Protein AF-A0A268TI22-F1 (afdb_monomer_lite)

Structure (mmCIF, N/CA/C/O backbone):
data_AF-A0A268TI22-F1
#
_entry.id   AF-A0A268TI22-F1
#
loop_
_atom_site.group_PDB
_atom_site.id
_atom_site.type_symbol
_atom_site.label_atom_id
_atom_site.label_alt_id
_atom_site.label_comp_id
_atom_site.label_asym_id
_atom_site.label_entity_id
_atom_site.label_seq_id
_atom_site.pdbx_PDB_ins_code
_atom_site.Cartn_x
_atom_site.Cartn_y
_atom_site.Cartn_z
_atom_site.occupancy
_atom_site.B_iso_or_equiv
_atom_site.auth_seq_id
_atom_site.auth_comp_id
_atom_site.auth_asym_id
_atom_site.auth_atom_id
_atom_site.pdbx_PDB_model_num
ATOM 1 N N . MET A 1 1 ? -5.051 0.753 20.844 1.00 66.12 1 MET A N 1
ATOM 2 C CA . MET A 1 1 ? -5.272 1.965 20.014 1.00 66.12 1 MET A CA 1
ATOM 3 C C . MET A 1 1 ? -6.717 1.924 19.545 1.00 66.12 1 MET A C 1
ATOM 5 O O . MET A 1 1 ? -7.169 0.831 19.248 1.00 66.12 1 MET A O 1
ATOM 9 N N . VAL A 1 2 ? -7.452 3.038 19.545 1.00 73.12 2 VAL A N 1
ATOM 10 C CA . VAL A 1 2 ? -8.869 3.042 19.132 1.00 73.12 2 VAL A CA 1
ATOM 11 C C . VAL A 1 2 ? -8.964 3.551 17.696 1.00 73.12 2 VAL A C 1
ATOM 13 O O . VAL A 1 2 ? -8.416 4.612 17.398 1.00 73.12 2 VAL A O 1
ATOM 16 N N . ILE A 1 3 ? -9.620 2.791 16.816 1.00 82.94 3 ILE A N 1
ATOM 17 C CA . ILE A 1 3 ? -9.910 3.206 15.439 1.00 82.94 3 ILE A CA 1
ATOM 18 C C . ILE A 1 3 ? -11.178 4.071 15.477 1.00 82.94 3 ILE A C 1
ATOM 20 O O . ILE A 1 3 ? -12.266 3.566 15.739 1.00 82.94 3 ILE A O 1
ATOM 24 N N . ASP A 1 4 ? -11.037 5.373 15.230 1.00 86.44 4 ASP A N 1
ATOM 25 C CA . ASP A 1 4 ? -12.164 6.297 15.062 1.00 86.44 4 ASP A CA 1
ATOM 26 C C . ASP A 1 4 ? -12.509 6.519 13.574 1.00 86.44 4 ASP A C 1
ATOM 28 O O . ASP A 1 4 ? -11.754 6.147 12.669 1.00 86.44 4 ASP A O 1
ATOM 32 N N . ASP A 1 5 ? -13.654 7.151 13.302 1.00 86.94 5 ASP A N 1
ATOM 33 C CA . ASP A 1 5 ? -14.099 7.493 11.940 1.00 86.94 5 ASP A CA 1
ATOM 34 C C . ASP A 1 5 ? -13.092 8.336 11.161 1.00 86.94 5 ASP A C 1
ATOM 36 O O . ASP A 1 5 ? -12.937 8.195 9.945 1.00 86.94 5 ASP A O 1
ATOM 40 N N . LYS A 1 6 ? -12.380 9.219 11.864 1.00 89.94 6 LYS A N 1
ATOM 41 C CA . LYS A 1 6 ? -11.375 10.095 11.266 1.00 89.94 6 LYS A CA 1
ATOM 42 C C . LYS A 1 6 ? -10.163 9.296 10.788 1.00 89.94 6 LYS A C 1
ATOM 44 O O . LYS A 1 6 ? -9.628 9.562 9.713 1.00 89.94 6 LYS A O 1
ATOM 49 N N . THR A 1 7 ? -9.742 8.314 11.575 1.00 89.38 7 THR A N 1
ATOM 50 C CA . THR A 1 7 ? -8.647 7.395 11.269 1.00 89.38 7 THR A CA 1
ATOM 51 C C . THR A 1 7 ? -9.045 6.471 10.132 1.00 89.38 7 THR A C 1
ATOM 53 O O . THR A 1 7 ? -8.259 6.309 9.202 1.00 89.38 7 THR A O 1
ATOM 56 N N . LEU A 1 8 ? -10.276 5.952 10.137 1.00 89.19 8 LEU A N 1
ATOM 57 C CA . LEU A 1 8 ? -10.792 5.144 9.034 1.00 89.19 8 LEU A CA 1
ATOM 58 C C . LEU A 1 8 ? -10.829 5.939 7.721 1.00 89.19 8 LEU A C 1
ATOM 60 O O . LEU A 1 8 ? -10.261 5.498 6.729 1.00 89.19 8 LEU A O 1
ATOM 64 N N . SER A 1 9 ? -11.372 7.158 7.739 1.00 88.75 9 SER A N 1
ATOM 65 C CA . SER A 1 9 ? -11.412 8.038 6.558 1.00 88.75 9 SER A CA 1
ATOM 66 C C . SER A 1 9 ? -10.009 8.364 6.028 1.00 88.75 9 SER A C 1
ATOM 68 O O . SER A 1 9 ? -9.775 8.445 4.823 1.00 88.75 9 SER A O 1
ATOM 70 N N . LYS A 1 10 ? -9.034 8.530 6.930 1.00 90.69 10 LYS A N 1
ATOM 71 C CA . LYS A 1 10 ? -7.631 8.725 6.548 1.00 90.69 10 LYS A CA 1
ATOM 72 C C . LYS A 1 10 ? -7.046 7.473 5.888 1.00 90.69 10 LYS A C 1
ATOM 74 O O . LYS A 1 10 ? -6.305 7.599 4.916 1.00 90.69 10 LYS A O 1
ATOM 79 N N . LEU A 1 11 ? -7.362 6.284 6.399 1.00 90.06 11 LEU A N 1
ATOM 80 C CA . LEU A 1 11 ? -6.917 5.013 5.823 1.00 90.06 11 LEU A CA 1
ATOM 81 C C . LEU A 1 11 ? -7.543 4.759 4.447 1.00 90.06 11 LEU A C 1
ATOM 83 O O . LEU A 1 11 ? -6.827 4.344 3.539 1.00 90.06 11 LEU A O 1
ATOM 87 N N . GLU A 1 12 ? -8.826 5.074 4.258 1.00 91.50 12 GLU A N 1
ATOM 88 C CA . GLU A 1 12 ? -9.497 5.026 2.949 1.00 91.50 12 GLU A CA 1
ATOM 89 C C . GLU A 1 12 ? -8.753 5.882 1.917 1.00 91.50 12 GLU A C 1
ATOM 91 O O . GLU A 1 12 ? -8.427 5.418 0.824 1.00 91.50 12 GLU A O 1
ATOM 96 N N . SER A 1 13 ? -8.393 7.113 2.294 1.00 91.12 13 SER A N 1
ATOM 97 C CA . SER A 1 13 ? -7.656 8.019 1.409 1.00 91.12 13 SER A CA 1
ATOM 98 C C . SER A 1 13 ? -6.234 7.543 1.106 1.00 91.12 13 SER A C 1
ATOM 100 O O . SER A 1 13 ? -5.782 7.699 -0.024 1.00 91.12 13 SER A O 1
ATOM 102 N N . LEU A 1 14 ? -5.514 6.987 2.085 1.00 94.56 14 LEU A N 1
ATOM 103 C CA . LEU A 1 14 ? -4.139 6.512 1.885 1.00 94.56 14 LEU A CA 1
ATOM 104 C C . LEU A 1 14 ? -4.077 5.224 1.059 1.00 94.56 14 LEU A C 1
ATOM 106 O O . LEU A 1 14 ? -3.125 5.021 0.311 1.00 94.56 14 LEU A O 1
ATOM 110 N N . SER A 1 15 ? -5.079 4.360 1.205 1.00 93.94 15 SER A N 1
ATOM 111 C CA . SER A 1 15 ? -5.174 3.095 0.471 1.00 93.94 15 SER A CA 1
ATOM 112 C C . SER A 1 15 ? -5.853 3.232 -0.892 1.00 93.94 15 SER A C 1
ATOM 114 O O . SER A 1 15 ? -5.788 2.297 -1.685 1.00 93.94 15 SER A O 1
ATOM 116 N N . MET A 1 16 ? -6.483 4.379 -1.178 1.00 92.81 16 MET A N 1
ATOM 117 C CA . MET A 1 16 ? -7.347 4.586 -2.347 1.00 92.81 16 MET A CA 1
ATOM 118 C C . MET A 1 16 ? -8.510 3.576 -2.418 1.00 92.81 16 MET A C 1
ATOM 120 O O . MET A 1 16 ? -8.986 3.238 -3.502 1.00 92.81 16 MET A O 1
ATOM 124 N N . ILE A 1 17 ? -8.984 3.098 -1.262 1.00 91.50 17 ILE A N 1
ATOM 125 C CA . ILE A 1 17 ? -10.108 2.163 -1.145 1.00 91.50 17 ILE A CA 1
ATOM 126 C C . ILE A 1 17 ? -11.284 2.900 -0.516 1.00 91.50 17 ILE A C 1
ATOM 128 O O . ILE A 1 17 ? -11.212 3.355 0.623 1.00 91.50 17 ILE A O 1
ATOM 132 N N . LYS A 1 18 ? -12.392 2.990 -1.253 1.00 89.38 18 LYS A N 1
ATOM 133 C CA . LYS A 1 18 ? -13.645 3.548 -0.742 1.00 89.38 18 LYS A CA 1
ATOM 134 C C . LYS A 1 18 ? -14.457 2.447 -0.065 1.00 89.38 18 LYS A C 1
ATOM 136 O O . LYS A 1 18 ? -14.818 1.474 -0.725 1.00 89.38 18 LYS A O 1
ATOM 141 N N . LEU A 1 19 ? -14.770 2.614 1.218 1.00 87.88 19 LEU A N 1
ATOM 142 C CA . LEU A 1 19 ? -15.675 1.715 1.932 1.00 87.88 19 LEU A CA 1
ATOM 143 C C . LEU A 1 19 ? -17.118 2.210 1.811 1.00 87.88 19 LEU A C 1
ATOM 145 O O . LEU A 1 19 ? -17.390 3.413 1.804 1.00 87.88 19 LEU A O 1
ATOM 149 N N . GLU A 1 20 ? -18.044 1.264 1.712 1.00 90.56 20 GLU A N 1
ATOM 150 C CA . GLU A 1 20 ? -19.477 1.538 1.791 1.00 90.56 20 GLU A CA 1
ATOM 151 C C . GLU A 1 20 ? -19.862 1.834 3.248 1.00 90.56 20 GLU A C 1
ATOM 153 O O . GLU A 1 20 ? -19.324 1.223 4.175 1.00 90.56 20 GLU A O 1
ATOM 158 N N . ASP A 1 21 ? -20.769 2.792 3.462 1.00 86.62 21 ASP A N 1
ATOM 159 C CA . ASP A 1 21 ? -21.094 3.295 4.805 1.00 86.62 21 ASP A CA 1
ATOM 160 C C . ASP A 1 21 ? -21.688 2.217 5.728 1.00 86.62 21 ASP A C 1
ATOM 162 O O . ASP A 1 21 ? -21.480 2.254 6.938 1.00 86.62 21 ASP A O 1
ATOM 166 N N . ASP A 1 22 ? -22.370 1.223 5.159 1.00 89.06 22 ASP A N 1
ATOM 167 C CA . ASP A 1 22 ? -22.945 0.075 5.865 1.00 89.06 22 ASP A CA 1
ATOM 168 C C . ASP A 1 22 ? -21.888 -0.914 6.387 1.00 89.06 22 ASP A C 1
ATOM 170 O O . ASP A 1 22 ? -22.137 -1.635 7.354 1.00 89.06 22 ASP A O 1
ATOM 174 N N . LYS A 1 23 ? -20.693 -0.930 5.787 1.00 87.75 23 LYS A N 1
ATOM 175 C CA . LYS A 1 23 ? -19.586 -1.831 6.148 1.00 87.75 23 LYS A CA 1
ATOM 176 C C . LYS A 1 23 ? -18.552 -1.193 7.066 1.00 87.75 23 LYS A C 1
ATOM 178 O O . LYS A 1 23 ? -17.731 -1.912 7.634 1.00 87.75 23 LYS A O 1
ATOM 183 N N . LYS A 1 24 ? -18.581 0.131 7.239 1.00 87.25 24 LYS A N 1
ATOM 184 C CA . LYS A 1 24 ? -17.582 0.863 8.035 1.00 87.25 24 LYS A CA 1
ATOM 185 C C . LYS A 1 24 ? -17.509 0.378 9.477 1.00 87.25 24 LYS A C 1
ATOM 187 O O . LYS A 1 24 ? -16.412 0.152 9.974 1.00 87.25 24 LYS A O 1
ATOM 192 N N . GLU A 1 25 ? -18.650 0.176 10.134 1.00 88.50 25 GLU A N 1
ATOM 193 C CA . GLU A 1 25 ? -18.676 -0.276 11.533 1.00 88.50 25 GLU A CA 1
ATOM 194 C C . GLU A 1 25 ? -18.089 -1.680 11.706 1.00 88.50 25 GLU A C 1
ATOM 196 O O . GLU A 1 25 ? -17.241 -1.887 12.573 1.00 88.50 25 GLU A O 1
ATOM 201 N N . ALA A 1 26 ? -18.459 -2.623 10.833 1.00 90.19 26 ALA A N 1
ATOM 202 C CA . ALA A 1 26 ? -17.886 -3.968 10.847 1.00 90.19 26 ALA A CA 1
ATOM 203 C C . ALA A 1 26 ? -16.364 -3.925 10.620 1.00 90.19 26 ALA A C 1
ATOM 205 O O . ALA A 1 26 ? -15.597 -4.517 11.372 1.00 90.19 26 ALA A O 1
ATOM 206 N N . PHE A 1 27 ? -15.911 -3.125 9.653 1.00 90.12 27 PHE A N 1
ATOM 207 C CA . PHE A 1 27 ? -14.492 -3.014 9.328 1.00 90.12 27 PHE A CA 1
ATOM 208 C C . PHE A 1 27 ? -13.659 -2.382 10.455 1.00 90.12 27 PHE A C 1
ATOM 210 O O . PHE A 1 27 ? -12.513 -2.775 10.676 1.00 90.12 27 PHE A O 1
ATOM 217 N N . LYS A 1 28 ? -14.219 -1.423 11.210 1.00 89.88 28 LYS A N 1
ATOM 218 C CA . LYS A 1 28 ? -13.567 -0.877 12.417 1.00 89.88 28 LYS A CA 1
AT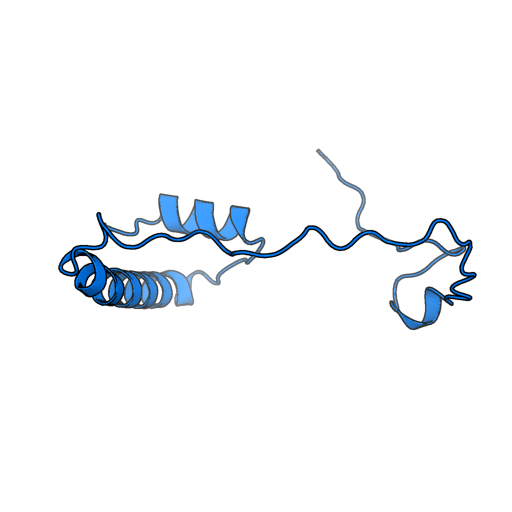OM 219 C C . LYS A 1 28 ? -13.372 -1.944 13.484 1.00 89.88 28 LYS A C 1
ATOM 221 O O . LYS A 1 28 ? -12.333 -1.947 14.149 1.00 89.88 28 LYS A O 1
ATOM 226 N N . GLN A 1 29 ? -14.370 -2.807 13.669 1.00 90.25 29 GLN A N 1
ATOM 227 C CA . GLN A 1 29 ? -14.307 -3.891 14.638 1.00 90.25 29 GLN A CA 1
ATOM 228 C C . GLN A 1 29 ? -13.223 -4.897 14.243 1.00 90.25 29 GLN A C 1
ATOM 230 O O . GLN A 1 29 ? -12.337 -5.162 15.054 1.00 90.25 29 GLN A O 1
ATOM 235 N N . ASP A 1 30 ? -13.221 -5.340 12.986 1.00 90.75 30 ASP A N 1
ATOM 236 C CA . ASP A 1 30 ? -12.227 -6.281 12.458 1.00 90.75 30 ASP A CA 1
ATOM 237 C C . ASP A 1 30 ? -10.798 -5.724 12.576 1.00 90.75 30 ASP A C 1
ATOM 239 O O . ASP A 1 30 ? -9.888 -6.395 13.064 1.00 90.75 30 ASP A O 1
ATOM 243 N N . LEU A 1 31 ? -10.586 -4.456 12.197 1.00 89.75 31 LEU A N 1
ATOM 244 C CA . LEU A 1 31 ? -9.286 -3.789 12.343 1.00 89.75 31 LEU A CA 1
ATOM 245 C C . LEU A 1 31 ? -8.838 -3.705 13.802 1.00 89.75 31 LEU A C 1
ATOM 247 O O . LEU A 1 31 ? -7.655 -3.870 14.102 1.00 89.75 31 LEU A O 1
ATOM 251 N N . SER A 1 32 ? -9.774 -3.426 14.707 1.00 91.00 32 SER A N 1
ATOM 252 C CA . SER A 1 32 ? -9.477 -3.334 16.135 1.00 91.00 32 SER A CA 1
ATOM 253 C C . SER A 1 32 ? -9.085 -4.698 16.704 1.00 91.00 32 SER A C 1
ATOM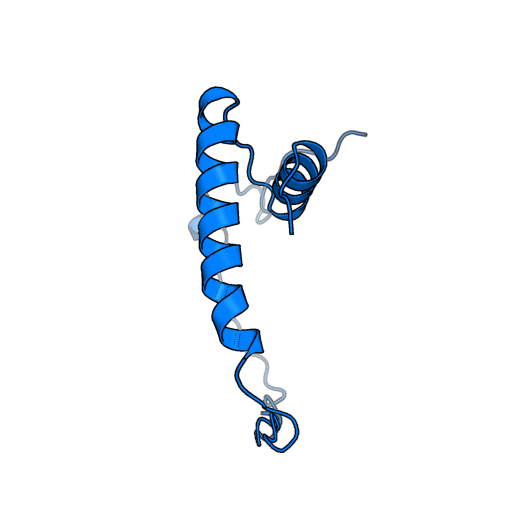 255 O O . SER A 1 32 ? -8.128 -4.771 17.470 1.00 91.00 32 SER A O 1
ATOM 257 N N . GLU A 1 33 ? -9.748 -5.777 16.277 1.00 91.56 33 GLU A N 1
ATOM 258 C CA . GLU A 1 33 ? -9.400 -7.151 16.654 1.00 91.56 33 GLU A CA 1
ATOM 259 C C . GLU A 1 33 ? -8.001 -7.542 16.159 1.00 91.56 33 GLU A C 1
ATOM 261 O O . GLU A 1 33 ? -7.186 -8.034 16.942 1.00 91.56 33 GLU A O 1
ATOM 266 N N . VAL A 1 34 ? -7.675 -7.249 14.895 1.00 91.31 34 VAL A N 1
ATOM 267 C CA . VAL A 1 34 ? -6.340 -7.516 14.329 1.00 91.31 34 VAL A CA 1
ATOM 268 C C . VAL A 1 34 ? -5.252 -6.762 15.096 1.00 91.31 34 VAL A C 1
ATOM 270 O O . VAL A 1 34 ? -4.218 -7.341 15.433 1.00 91.31 34 VAL A O 1
ATOM 273 N N . LEU A 1 35 ? -5.476 -5.486 15.420 1.00 89.94 35 LEU A N 1
ATOM 274 C CA . LEU A 1 35 ? -4.518 -4.699 16.200 1.00 89.94 35 LEU A CA 1
ATOM 275 C C . LEU A 1 35 ? -4.356 -5.234 17.627 1.00 89.94 35 LEU A C 1
ATOM 277 O O . LEU A 1 35 ? -3.233 -5.300 18.122 1.00 89.94 35 LEU A O 1
ATOM 281 N N . SER A 1 36 ? -5.446 -5.657 18.270 1.00 90.12 36 SER A N 1
ATOM 282 C CA . SER A 1 36 ? -5.381 -6.317 19.577 1.00 90.12 36 SER A CA 1
ATOM 283 C C . SER A 1 36 ? -4.623 -7.642 19.516 1.00 90.12 36 SER A C 1
ATOM 285 O O . SER A 1 36 ? -3.859 -7.948 20.425 1.00 90.12 36 SER A O 1
ATOM 287 N N . PHE A 1 37 ? -4.758 -8.408 18.433 1.00 89.94 37 PHE A N 1
ATOM 288 C CA . PHE A 1 37 ? -3.964 -9.619 18.241 1.00 89.94 37 PHE A CA 1
ATOM 289 C C . PHE A 1 37 ? -2.466 -9.312 18.081 1.00 89.94 37 PHE A C 1
ATOM 291 O O . PHE A 1 37 ? -1.626 -10.028 18.629 1.00 89.94 37 PHE A O 1
ATOM 298 N N . MET A 1 38 ? -2.119 -8.226 17.382 1.00 89.81 38 MET A N 1
ATOM 299 C CA . MET A 1 38 ? -0.731 -7.772 17.237 1.00 89.81 38 MET A CA 1
ATOM 300 C C . MET A 1 38 ? -0.119 -7.266 18.548 1.00 89.81 38 MET A C 1
ATOM 302 O O . MET A 1 38 ? 1.099 -7.341 18.706 1.00 89.81 38 MET A O 1
ATOM 306 N N . ASP A 1 39 ? -0.926 -6.772 19.492 1.00 88.81 39 ASP A N 1
ATOM 307 C CA . ASP A 1 39 ? -0.429 -6.303 20.790 1.00 88.81 39 ASP A CA 1
ATOM 308 C C . ASP A 1 39 ? 0.280 -7.420 21.578 1.00 88.81 39 ASP A C 1
ATOM 310 O O . ASP A 1 39 ? 1.232 -7.128 22.300 1.00 88.81 39 ASP A O 1
ATOM 314 N N . ASN A 1 40 ? -0.073 -8.690 21.347 1.00 88.19 40 ASN A N 1
ATOM 315 C CA . ASN A 1 40 ? 0.616 -9.847 21.933 1.00 88.19 40 ASN A CA 1
ATOM 316 C C . ASN A 1 40 ? 2.111 -9.902 21.562 1.00 88.19 40 ASN A C 1
ATOM 318 O O . ASN A 1 40 ? 2.930 -10.392 22.333 1.00 88.19 40 ASN A O 1
ATOM 322 N N . LEU A 1 41 ? 2.497 -9.374 20.393 1.00 87.06 41 LEU A N 1
ATOM 323 C CA . LEU A 1 41 ? 3.897 -9.357 19.952 1.00 87.06 41 LEU A CA 1
ATOM 324 C C . LEU A 1 41 ? 4.761 -8.387 20.770 1.00 87.06 41 LEU A C 1
ATOM 326 O O . LEU A 1 41 ? 5.981 -8.522 20.775 1.00 87.06 41 LEU A O 1
ATOM 330 N N . LYS A 1 42 ? 4.153 -7.421 21.474 1.00 86.31 42 LYS A N 1
ATOM 331 C CA . LYS A 1 42 ? 4.878 -6.447 22.309 1.00 86.31 42 LYS A CA 1
ATOM 332 C C . LYS A 1 42 ? 5.469 -7.064 23.574 1.00 86.31 42 LYS A C 1
ATOM 334 O O . LYS A 1 42 ? 6.354 -6.460 24.172 1.00 86.31 42 LYS A O 1
ATOM 339 N N . GLU A 1 43 ? 4.977 -8.229 23.993 1.00 87.88 43 GLU A N 1
ATOM 340 C CA . GLU A 1 43 ? 5.486 -8.951 25.166 1.00 87.88 43 GLU A CA 1
ATOM 341 C C . GLU A 1 43 ? 6.827 -9.647 24.892 1.00 87.88 43 GLU A C 1
ATOM 343 O O . GLU A 1 43 ? 7.531 -10.038 25.822 1.00 87.88 43 GLU A O 1
ATOM 348 N N . ILE A 1 44 ? 7.196 -9.792 23.618 1.00 88.12 44 ILE A N 1
ATOM 349 C CA . ILE A 1 44 ? 8.426 -10.453 23.197 1.00 88.12 44 ILE A CA 1
ATOM 350 C C . ILE A 1 44 ? 9.557 -9.418 23.187 1.00 88.12 44 ILE A C 1
ATOM 352 O O . ILE A 1 44 ? 9.512 -8.445 22.433 1.00 88.12 44 ILE A O 1
ATOM 356 N N . ASP A 1 45 ? 10.587 -9.622 24.017 1.00 86.88 45 ASP A N 1
ATOM 357 C CA . ASP A 1 45 ? 11.784 -8.774 23.993 1.00 86.88 45 ASP A CA 1
ATOM 358 C C . ASP A 1 45 ? 12.638 -9.106 22.762 1.00 86.88 45 ASP A C 1
ATOM 360 O O . ASP A 1 45 ? 13.094 -10.236 22.585 1.00 86.88 45 ASP A O 1
ATOM 364 N N . VAL A 1 46 ? 12.847 -8.104 21.910 1.00 88.38 46 VAL A N 1
ATOM 365 C CA . VAL A 1 46 ? 13.614 -8.211 20.662 1.00 88.38 46 VAL A CA 1
ATOM 366 C C . VAL A 1 46 ? 14.856 -7.313 20.654 1.00 88.38 46 VAL A C 1
ATOM 368 O O . VAL A 1 46 ? 15.470 -7.140 19.608 1.00 88.38 46 VAL A O 1
ATOM 371 N N . LYS A 1 47 ? 15.259 -6.737 21.801 1.00 85.81 47 LYS A N 1
ATOM 372 C CA . LYS A 1 47 ? 16.391 -5.783 21.889 1.00 85.81 47 LYS A CA 1
ATOM 373 C C . LYS A 1 47 ? 17.721 -6.319 21.365 1.00 85.81 47 LYS A C 1
ATOM 375 O O . LYS A 1 47 ? 18.540 -5.533 20.902 1.00 85.81 47 LYS A O 1
ATOM 380 N N . GLU A 1 48 ? 17.943 -7.623 21.480 1.00 85.12 48 GLU A N 1
ATOM 381 C CA . GLU A 1 48 ? 19.180 -8.288 21.051 1.00 85.12 48 GLU A CA 1
ATOM 382 C C . GLU A 1 48 ? 19.029 -9.010 19.703 1.00 85.12 48 GLU A C 1
ATOM 384 O O . GLU A 1 48 ? 19.972 -9.645 19.234 1.00 85.12 48 GLU A O 1
ATOM 389 N N . ILE A 1 49 ? 17.851 -8.928 19.071 1.00 84.00 49 ILE A N 1
ATOM 390 C CA . ILE A 1 49 ? 17.618 -9.523 17.756 1.00 84.00 49 ILE A CA 1
ATOM 391 C C . ILE A 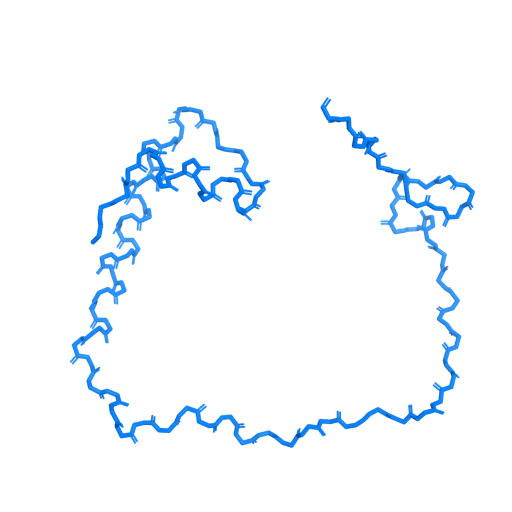1 49 ? 18.085 -8.537 16.695 1.00 84.00 49 ILE A C 1
ATOM 393 O O . ILE A 1 49 ? 17.517 -7.460 16.515 1.00 84.00 49 ILE A O 1
ATOM 397 N N . ASP A 1 50 ? 19.122 -8.941 15.976 1.00 79.81 50 ASP A N 1
ATOM 398 C CA . ASP A 1 50 ? 19.601 -8.219 14.814 1.00 79.81 50 ASP A CA 1
ATOM 399 C C . ASP A 1 50 ? 18.644 -8.436 13.628 1.00 79.81 50 ASP A C 1
ATOM 401 O O . ASP A 1 50 ? 18.432 -9.563 13.172 1.00 79.81 50 ASP A O 1
ATOM 405 N N . CYS A 1 51 ? 18.042 -7.350 13.143 1.00 77.25 51 CYS A N 1
ATOM 406 C CA . CYS A 1 51 ? 17.193 -7.343 11.951 1.00 77.25 51 CYS A CA 1
ATOM 407 C C . CYS A 1 51 ? 18.005 -7.165 10.658 1.00 77.25 51 CYS A C 1
ATOM 409 O O . CYS A 1 51 ? 17.409 -6.975 9.593 1.00 77.25 51 CYS A O 1
ATOM 411 N N . GLU A 1 52 ? 19.342 -7.179 10.724 1.00 73.81 52 GLU A N 1
ATOM 412 C CA . GLU A 1 52 ? 20.196 -7.053 9.550 1.00 73.81 52 GLU A CA 1
ATOM 413 C C . GLU A 1 52 ? 19.962 -8.203 8.569 1.00 73.81 52 GLU A C 1
ATOM 415 O O . GLU A 1 52 ? 20.479 -9.320 8.659 1.00 73.81 52 GLU A O 1
ATOM 420 N N . LEU A 1 53 ? 19.188 -7.869 7.547 1.00 73.75 53 LEU A N 1
ATOM 421 C CA . LEU A 1 53 ? 19.108 -8.578 6.291 1.00 73.75 53 LEU A CA 1
ATOM 422 C C . LEU A 1 53 ? 20.502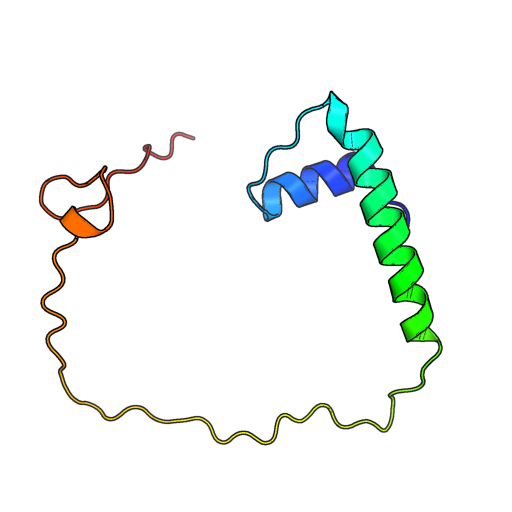 -8.538 5.646 1.00 73.75 53 LEU A C 1
ATOM 424 O O . LEU A 1 53 ? 20.831 -7.608 4.912 1.00 73.75 53 LEU A O 1
ATOM 428 N N . LYS A 1 54 ? 21.333 -9.553 5.923 1.00 68.19 54 LYS A N 1
ATOM 429 C CA . LYS A 1 54 ? 22.631 -9.775 5.263 1.00 68.19 54 LYS A CA 1
ATOM 430 C C . LYS A 1 54 ? 22.420 -10.128 3.797 1.00 68.19 54 LYS A C 1
ATOM 432 O O . LYS A 1 54 ? 22.517 -11.283 3.389 1.00 68.19 54 LYS A O 1
ATOM 437 N N . HIS A 1 55 ? 22.132 -9.115 3.001 1.00 74.19 55 HIS A N 1
ATOM 438 C CA . HIS A 1 55 ? 22.004 -9.229 1.564 1.00 74.19 55 HIS A CA 1
ATOM 439 C C . HIS A 1 55 ? 22.944 -8.223 0.916 1.00 74.19 55 HIS A C 1
ATOM 441 O O . HIS A 1 55 ? 22.917 -7.030 1.205 1.00 74.19 55 HIS A O 1
ATOM 447 N N . PHE A 1 56 ? 23.805 -8.727 0.040 1.00 84.62 56 PHE A N 1
ATOM 448 C CA . PHE A 1 56 ? 24.562 -7.883 -0.871 1.00 84.62 56 PHE A CA 1
ATOM 449 C C . PHE A 1 56 ? 23.588 -7.207 -1.837 1.00 84.62 56 PHE A C 1
ATOM 451 O O . PHE A 1 56 ? 22.637 -7.847 -2.288 1.00 84.62 56 PHE A O 1
ATOM 458 N N . THR A 1 57 ? 23.827 -5.940 -2.175 1.00 88.50 57 THR A N 1
ATOM 459 C CA . THR A 1 57 ? 23.040 -5.237 -3.194 1.00 88.50 57 THR A CA 1
ATOM 460 C C . THR A 1 57 ? 23.302 -5.884 -4.555 1.00 88.50 57 THR A C 1
ATOM 462 O O . THR A 1 57 ? 24.429 -5.784 -5.048 1.00 88.50 57 THR A O 1
ATOM 465 N N . PRO A 1 58 ? 22.317 -6.554 -5.180 1.00 91.56 58 PRO A N 1
ATOM 466 C CA . PRO A 1 58 ? 22.507 -7.096 -6.515 1.00 91.56 58 PRO A CA 1
ATOM 467 C C . PRO A 1 58 ? 22.706 -5.936 -7.493 1.00 91.56 58 PRO A C 1
ATOM 469 O O . PRO A 1 58 ? 21.893 -5.011 -7.550 1.00 91.56 58 PRO A O 1
ATOM 472 N N . LEU A 1 59 ? 23.797 -5.980 -8.254 1.00 93.06 59 LEU A N 1
ATOM 473 C CA . LEU A 1 59 ? 24.020 -5.062 -9.364 1.00 93.06 59 LEU A CA 1
ATOM 474 C C . LEU A 1 59 ? 23.416 -5.657 -10.636 1.00 93.06 59 LEU A C 1
ATOM 476 O O . LEU A 1 59 ? 23.389 -6.874 -10.819 1.00 93.06 59 LEU A O 1
ATOM 480 N N . ARG A 1 60 ? 22.920 -4.781 -11.506 1.00 94.50 60 ARG A N 1
ATOM 481 C CA . ARG A 1 60 ? 22.454 -5.128 -12.849 1.00 94.50 60 ARG A CA 1
ATOM 482 C C . ARG A 1 60 ? 23.534 -4.717 -13.847 1.00 94.50 60 ARG A C 1
ATOM 484 O O . ARG A 1 60 ? 24.024 -3.595 -13.755 1.00 94.50 60 ARG A O 1
ATOM 491 N N . GLU A 1 61 ? 23.844 -5.589 -14.800 1.00 94.69 61 GLU A N 1
ATOM 492 C CA . GLU A 1 61 ? 24.732 -5.273 -15.926 1.00 94.69 61 GLU A CA 1
ATOM 493 C C . GLU A 1 61 ? 24.178 -4.115 -16.770 1.00 94.69 61 GLU A C 1
ATOM 495 O O . GLU A 1 61 ? 22.961 -3.996 -16.956 1.00 94.69 61 GLU A O 1
ATOM 500 N N . ASP A 1 62 ? 25.062 -3.266 -17.296 1.00 95.62 62 ASP A N 1
ATOM 501 C CA . ASP A 1 62 ? 24.693 -2.119 -18.137 1.00 95.62 62 ASP A CA 1
ATOM 502 C C . ASP A 1 62 ? 24.487 -2.528 -19.602 1.00 95.62 62 ASP A C 1
ATOM 504 O O . ASP A 1 62 ? 25.177 -2.091 -20.521 1.00 95.62 62 ASP A O 1
ATOM 508 N N . GLU A 1 63 ? 23.533 -3.431 -19.811 1.00 96.50 63 GLU A N 1
ATOM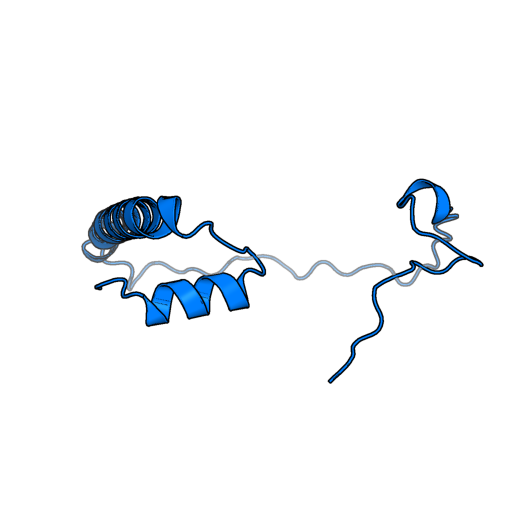 509 C CA . GLU A 1 63 ? 23.164 -3.936 -21.128 1.00 96.50 63 GLU A CA 1
ATOM 510 C C . GLU A 1 63 ? 21.784 -3.418 -21.539 1.00 96.50 63 GLU A C 1
ATOM 512 O O . GLU A 1 63 ? 20.844 -3.364 -20.737 1.00 96.50 63 GLU A O 1
ATOM 517 N N . VAL A 1 64 ? 21.656 -3.033 -22.811 1.00 93.81 64 VAL A N 1
ATOM 518 C CA . VAL A 1 64 ? 20.377 -2.625 -23.401 1.00 93.81 64 VAL A CA 1
ATOM 519 C C . VAL A 1 64 ? 19.576 -3.875 -23.751 1.00 93.81 64 VAL A C 1
ATOM 521 O O . VAL A 1 64 ? 20.014 -4.691 -24.558 1.00 93.81 64 VAL A O 1
ATOM 524 N N . ILE A 1 65 ? 18.376 -3.995 -23.183 1.00 92.69 65 ILE A N 1
ATOM 525 C CA . ILE A 1 65 ? 17.423 -5.064 -23.493 1.00 92.69 65 ILE A CA 1
ATOM 526 C C . ILE A 1 65 ? 16.187 -4.419 -24.123 1.00 92.69 65 ILE A C 1
ATOM 528 O O . ILE A 1 65 ? 15.494 -3.641 -23.467 1.00 92.69 65 ILE A O 1
ATOM 532 N N . ASP A 1 66 ? 15.911 -4.735 -25.390 1.00 91.31 66 ASP A N 1
ATOM 533 C CA . ASP A 1 66 ? 14.660 -4.335 -26.038 1.00 91.31 66 ASP A CA 1
ATOM 534 C C . ASP A 1 66 ? 13.515 -5.207 -25.513 1.00 91.31 66 ASP A C 1
ATOM 536 O O . ASP A 1 66 ? 13.511 -6.429 -25.669 1.00 91.31 66 ASP A O 1
ATOM 540 N N . ALA A 1 67 ? 12.551 -4.570 -24.855 1.00 85.00 67 ALA A N 1
ATOM 541 C CA . ALA A 1 67 ? 11.434 -5.257 -24.231 1.00 85.00 67 ALA A CA 1
ATOM 542 C C . ALA A 1 67 ? 10.326 -5.639 -25.233 1.00 85.00 67 ALA A C 1
ATOM 544 O O . ALA A 1 67 ? 9.486 -6.470 -24.893 1.00 85.00 67 ALA A O 1
ATOM 545 N N . ASN A 1 68 ? 10.305 -5.041 -26.438 1.00 84.94 68 ASN A N 1
ATOM 546 C CA . ASN A 1 68 ? 9.291 -5.249 -27.483 1.00 84.94 68 ASN A CA 1
ATOM 547 C C . ASN A 1 68 ? 7.849 -5.370 -26.929 1.00 84.94 68 ASN A C 1
ATOM 549 O O . ASN A 1 68 ? 7.103 -6.302 -27.246 1.00 84.94 68 ASN A O 1
ATOM 553 N N . ILE A 1 69 ? 7.481 -4.457 -26.021 1.00 85.50 69 ILE A N 1
ATOM 554 C CA . ILE A 1 69 ? 6.202 -4.498 -25.304 1.00 85.50 69 ILE A CA 1
ATOM 555 C C . ILE A 1 69 ? 5.131 -3.785 -26.123 1.00 85.50 69 ILE A C 1
ATOM 557 O O . ILE A 1 69 ? 5.223 -2.590 -26.397 1.00 85.50 69 ILE A O 1
ATOM 561 N N . ASP A 1 70 ? 4.059 -4.511 -26.425 1.00 86.31 70 ASP A N 1
ATOM 562 C CA . ASP A 1 70 ? 2.828 -3.945 -26.964 1.00 86.31 70 ASP A CA 1
ATOM 563 C C . ASP A 1 70 ? 1.881 -3.559 -25.817 1.00 86.31 70 ASP A C 1
ATOM 565 O O . ASP A 1 70 ? 1.206 -4.405 -25.223 1.00 86.31 70 ASP A O 1
ATOM 569 N N . VAL A 1 71 ? 1.837 -2.262 -25.504 1.00 84.12 71 VAL A N 1
ATOM 570 C CA . VAL A 1 71 ? 1.027 -1.696 -24.412 1.00 84.12 71 VAL A CA 1
ATOM 571 C C . VAL A 1 71 ? -0.475 -1.922 -24.589 1.00 84.12 71 VAL A C 1
ATOM 573 O O . VAL A 1 71 ? -1.196 -1.990 -23.593 1.00 84.12 71 VAL A O 1
ATOM 576 N N . SER A 1 72 ? -0.954 -2.109 -25.824 1.00 82.56 72 SER A N 1
ATOM 577 C CA . SER A 1 72 ? -2.376 -2.349 -26.105 1.00 82.56 72 SER A CA 1
ATOM 578 C C . SER A 1 72 ? -2.875 -3.684 -25.540 1.00 82.56 72 SER A C 1
ATOM 580 O O . SER A 1 72 ? -4.059 -3.839 -25.254 1.00 82.56 72 SER A O 1
ATOM 582 N N . LYS A 1 73 ? -1.967 -4.639 -25.303 1.00 87.62 73 LYS A N 1
ATOM 583 C CA . LYS A 1 73 ? -2.288 -5.928 -24.674 1.00 87.62 73 LYS A CA 1
ATOM 584 C C . LYS A 1 73 ? -2.414 -5.840 -23.154 1.00 87.62 73 LYS A C 1
ATOM 586 O O . LYS A 1 73 ? -2.921 -6.772 -22.539 1.00 87.62 73 LYS A O 1
ATOM 591 N N . LEU A 1 74 ? -1.928 -4.754 -22.549 1.00 89.00 74 LEU A N 1
ATOM 592 C CA . LEU A 1 74 ? -1.857 -4.591 -21.095 1.00 89.00 74 LEU A CA 1
ATOM 593 C C . LEU A 1 74 ? -3.059 -3.838 -20.518 1.00 89.00 74 LEU A C 1
ATOM 595 O O . LEU A 1 74 ? -3.331 -3.956 -19.326 1.00 89.00 74 LEU A O 1
ATOM 599 N N . SER A 1 75 ? -3.775 -3.062 -21.334 1.00 88.69 75 SER A N 1
ATOM 600 C CA . SER A 1 75 ? -4.937 -2.298 -20.886 1.00 88.69 75 SER A CA 1
ATOM 601 C C . SER A 1 75 ? -5.931 -2.075 -22.025 1.00 88.69 75 SER A C 1
ATOM 603 O O . SER A 1 75 ? -5.514 -1.795 -23.148 1.00 88.69 75 SER A O 1
ATOM 605 N N . PRO A 1 76 ? -7.244 -2.115 -21.746 1.00 85.00 76 PRO A N 1
ATOM 606 C CA . PRO A 1 76 ? -8.263 -1.706 -22.709 1.00 85.00 76 PRO A CA 1
ATOM 607 C C . PRO A 1 76 ? -8.284 -0.186 -22.956 1.00 85.00 76 PRO A C 1
ATOM 609 O O . PRO A 1 76 ? -8.877 0.261 -23.934 1.00 85.00 76 PRO A O 1
ATOM 612 N N . PHE A 1 77 ? -7.653 0.618 -22.091 1.00 89.25 77 PHE A N 1
ATOM 613 C CA . PHE A 1 77 ? -7.616 2.081 -22.192 1.00 89.25 77 PHE A CA 1
ATOM 614 C C . PHE A 1 77 ? -6.271 2.553 -22.742 1.00 89.25 77 PHE A C 1
ATOM 616 O O . PHE A 1 77 ? -5.434 3.081 -22.005 1.00 89.25 77 PHE A O 1
ATOM 623 N N . VAL A 1 78 ? -6.054 2.331 -24.038 1.00 90.69 78 VAL A N 1
ATOM 624 C CA . VAL A 1 78 ? -4.835 2.745 -24.741 1.00 90.69 78 VAL A CA 1
ATOM 625 C C . VAL A 1 78 ? -5.197 3.507 -26.007 1.00 90.69 78 VAL A C 1
ATOM 627 O O . VAL A 1 78 ? -5.983 3.030 -26.820 1.00 90.69 78 VAL A O 1
ATOM 630 N N . GLU A 1 7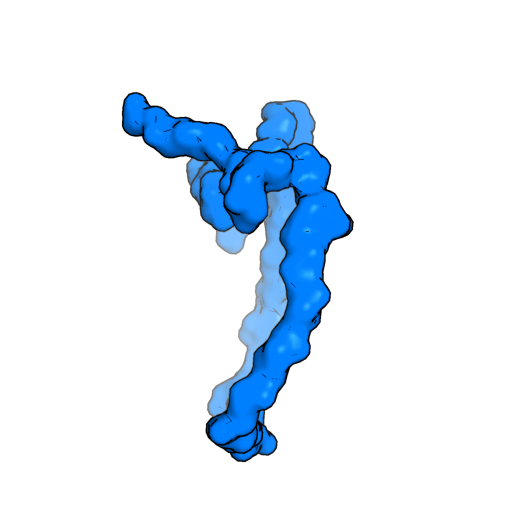9 ? -4.586 4.672 -26.197 1.00 89.06 79 GLU A N 1
ATOM 631 C CA . GLU A 1 79 ? -4.729 5.478 -27.409 1.00 89.06 79 GLU A CA 1
ATOM 632 C C . GLU A 1 79 ? -3.356 6.006 -27.830 1.00 89.06 79 GLU A C 1
ATOM 634 O O . GLU A 1 79 ? -2.593 6.505 -27.004 1.00 89.06 79 GLU A O 1
ATOM 639 N N . ASN A 1 80 ? -3.006 5.865 -29.113 1.00 87.19 80 ASN A N 1
ATOM 640 C CA . ASN A 1 80 ? -1.719 6.305 -29.674 1.00 87.19 80 ASN A CA 1
ATOM 641 C C . ASN A 1 80 ? -0.471 5.808 -28.905 1.00 87.19 80 ASN A C 1
ATOM 643 O O . ASN A 1 80 ? 0.554 6.483 -28.891 1.00 87.19 80 ASN A O 1
ATOM 647 N N . GLY A 1 81 ? -0.550 4.638 -28.258 1.00 86.19 81 GLY A N 1
ATOM 648 C CA . GLY A 1 81 ? 0.542 4.076 -27.451 1.00 86.19 81 GLY A CA 1
ATOM 649 C C . GLY A 1 81 ? 0.629 4.606 -26.012 1.00 86.19 81 GLY A C 1
ATOM 650 O O . GLY A 1 81 ? 1.583 4.281 -25.311 1.00 86.19 81 GLY A O 1
ATOM 651 N N . PHE A 1 82 ? -0.358 5.379 -25.550 1.00 88.25 82 PHE A N 1
ATOM 652 C CA . PHE A 1 82 ? -0.436 5.913 -24.187 1.00 88.25 82 PHE A CA 1
ATOM 653 C C . PHE A 1 82 ? -1.603 5.301 -23.413 1.00 88.25 82 PHE A C 1
ATOM 655 O O . PHE A 1 82 ? -2.667 5.058 -23.980 1.00 88.25 82 PHE A O 1
ATOM 662 N N . PHE A 1 83 ? -1.429 5.103 -22.103 1.00 91.69 83 PHE A N 1
ATOM 663 C CA . PHE A 1 83 ? -2.535 4.757 -21.210 1.00 91.69 83 PHE A CA 1
ATOM 664 C C . PHE A 1 83 ? -3.419 5.977 -20.971 1.00 91.69 83 PHE A C 1
ATOM 666 O O . PHE A 1 83 ? -2.936 7.042 -20.580 1.00 91.69 83 PHE A O 1
ATOM 673 N N . ILE A 1 84 ? -4.720 5.807 -21.176 1.00 92.25 84 ILE A N 1
ATOM 674 C CA . ILE A 1 84 ? -5.699 6.869 -20.974 1.00 92.25 84 ILE A CA 1
ATOM 675 C C . ILE A 1 84 ? -6.231 6.793 -19.549 1.00 92.25 84 ILE A C 1
ATOM 677 O O . ILE A 1 84 ? -6.752 5.768 -19.114 1.00 92.25 84 ILE A O 1
ATOM 681 N N . VAL A 1 85 ? -6.093 7.902 -18.825 1.00 91.12 85 VAL A N 1
ATOM 682 C CA . VAL A 1 85 ? -6.559 8.067 -17.446 1.00 91.12 85 VAL A CA 1
ATOM 683 C C . VAL A 1 85 ? -7.434 9.318 -17.339 1.00 91.12 85 VAL A C 1
ATOM 685 O O . VAL A 1 85 ? -7.281 10.240 -18.148 1.00 91.12 85 VAL A O 1
ATOM 688 N N . PRO A 1 86 ? -8.354 9.387 -16.359 1.00 90.12 86 PRO A N 1
ATOM 689 C CA . PRO A 1 86 ? -9.110 10.603 -16.098 1.00 90.12 86 PRO A CA 1
ATOM 690 C C . PRO A 1 86 ? -8.171 11.788 -15.877 1.00 90.12 86 PRO A C 1
ATOM 692 O O . PRO A 1 86 ? -7.178 11.690 -15.154 1.00 90.12 86 PRO A O 1
ATOM 695 N N . LYS A 1 87 ? -8.490 12.922 -16.504 1.00 89.81 87 LYS A N 1
ATOM 696 C CA . LYS A 1 87 ? -7.746 14.160 -16.287 1.00 89.81 87 LYS A CA 1
ATOM 697 C C . LYS A 1 87 ? -7.885 14.565 -14.819 1.00 89.81 87 LYS A C 1
ATOM 699 O O . LYS A 1 87 ? -8.992 14.565 -14.288 1.00 89.81 87 LYS A O 1
ATOM 704 N N . ILE A 1 88 ? -6.775 14.941 -14.190 1.00 84.62 88 ILE A N 1
ATOM 705 C CA . ILE A 1 88 ? -6.800 15.550 -12.860 1.00 84.62 88 ILE A CA 1
ATOM 706 C C . ILE A 1 88 ? -7.478 16.916 -13.006 1.00 84.62 88 ILE A C 1
ATOM 708 O O . ILE A 1 88 ? -7.000 17.773 -13.754 1.00 84.62 88 ILE A O 1
ATOM 712 N N . ILE A 1 89 ? -8.621 17.080 -12.351 1.00 67.38 89 ILE A N 1
ATOM 713 C CA . ILE A 1 89 ? -9.342 18.347 -12.234 1.00 67.38 89 ILE A CA 1
ATOM 714 C C . ILE A 1 89 ? -9.206 18.755 -10.765 1.00 67.38 89 ILE A C 1
ATOM 716 O O . ILE A 1 89 ? -9.467 17.924 -9.895 1.00 67.38 89 ILE A O 1
ATOM 720 N N . GLU A 1 90 ? -8.722 19.975 -10.515 1.00 55.81 90 GLU A N 1
ATOM 721 C CA . GLU A 1 90 ? -8.708 20.599 -9.179 1.00 55.81 90 GLU A CA 1
ATOM 722 C C . GLU A 1 90 ? -10.119 20.962 -8.707 1.00 55.81 90 GLU A C 1
ATOM 724 O O . GLU A 1 90 ? -10.921 21.438 -9.548 1.00 55.81 90 GLU A O 1
#

Foldseek 3Di:
DQCDPVNVVVVCVVVVNDDDPVCSVVVSVVVVVVVVVCVVVVVDDCPPPDPDPPDDDDDDDPDDDDPPDDCVVVDVQDDPRDRDDDDDDD

pLDDT: mean 87.15, std 6.72, range [55.81, 96.5]

Secondary structure (DSSP, 8-state):
----HHHHHHHHHHHT-PPPTTTHHHHHHHHHHHHHHHHGGGGS--TT---------PPPP---------GGGT-S-EETTEE--PPP--

Sequence (90 aa):
MVIDDKTLSKLESLSMIKLEDDKKEAFKQDLSEVLSFMDNLKEIDVKEIDCELKHFTPLREDEVIDANIDVSKLSPFVENGFFIVPKIIE

Radius of gyration: 22.68 Å; chains: 1; bounding box: 48×31×55 Å